Protein AF-A0A1Y1LMV9-F1 (afdb_monomer)

Solvent-accessible surface area (backbone atoms only — not comparable to full-atom values): 7060 Å² total; per-residue (Å²): 142,83,93,78,89,77,94,71,94,76,79,88,76,82,74,79,75,76,79,70,63,84,40,61,52,68,62,34,41,50,51,28,42,53,58,54,26,76,46,19,70,83,73,70,35,96,43,66,77,42,36,69,56,45,34,65,32,68,66,49,60,50,53,27,37,66,51,14,32,85,68,47,67,43,47,69,66,56,51,50,51,48,34,50,72,71,60,26,58,96,42,72,56,80,71,96,55,102,70,78,84,89,78,95,72,85,78,85,78,135

Organism: Photinus pyralis (NCBI:txid7054)

Structure (mmCIF, N/CA/C/O backbone):
data_AF-A0A1Y1LMV9-F1
#
_entry.id   AF-A0A1Y1LMV9-F1
#
loop_
_atom_site.group_PDB
_atom_site.id
_atom_site.type_symbol
_atom_site.label_atom_id
_atom_site.label_alt_id
_atom_site.label_comp_id
_atom_site.label_asym_id
_atom_site.label_entity_id
_atom_site.label_seq_id
_atom_site.pdbx_PDB_ins_code
_atom_site.Cartn_x
_atom_site.Cartn_y
_atom_site.Cartn_z
_atom_site.occupancy
_atom_site.B_iso_or_equiv
_atom_site.auth_seq_id
_atom_site.auth_comp_id
_atom_site.auth_asym_id
_atom_site.auth_atom_id
_atom_site.pdbx_PDB_model_num
ATOM 1 N N . MET A 1 1 ? 55.674 -28.213 2.157 1.00 49.62 1 MET A N 1
ATOM 2 C CA . MET A 1 1 ? 54.375 -28.774 2.588 1.00 49.62 1 MET A CA 1
ATOM 3 C C . MET A 1 1 ? 53.995 -28.143 3.919 1.00 49.62 1 MET A C 1
ATOM 5 O O . MET A 1 1 ? 54.512 -28.565 4.941 1.00 49.62 1 MET A O 1
ATOM 9 N N . GLY A 1 2 ? 53.166 -27.098 3.904 1.00 51.91 2 GLY A N 1
ATOM 10 C CA . GLY A 1 2 ? 52.679 -26.426 5.112 1.00 51.91 2 GLY A CA 1
ATOM 11 C C . GLY A 1 2 ? 51.206 -26.079 4.936 1.00 51.91 2 GLY A C 1
ATOM 12 O O . GLY A 1 2 ? 50.877 -25.181 4.170 1.00 51.91 2 GLY A O 1
ATOM 13 N N . ARG A 1 3 ? 50.325 -26.843 5.588 1.00 67.25 3 ARG A N 1
ATOM 14 C CA . ARG A 1 3 ? 48.901 -26.525 5.736 1.00 67.25 3 ARG A CA 1
ATOM 15 C C . ARG A 1 3 ? 48.748 -25.635 6.964 1.00 67.25 3 ARG A C 1
ATOM 17 O O . ARG A 1 3 ? 49.017 -26.093 8.067 1.00 67.25 3 ARG A O 1
ATOM 24 N N . LEU A 1 4 ? 48.272 -24.413 6.764 1.00 54.34 4 LEU A N 1
ATOM 25 C CA . LEU A 1 4 ? 47.713 -23.556 7.806 1.00 54.34 4 LEU A CA 1
ATOM 26 C C . LEU A 1 4 ? 46.559 -22.777 7.171 1.00 54.34 4 LEU A C 1
ATOM 28 O O . LEU A 1 4 ? 46.762 -21.781 6.485 1.00 54.34 4 LEU A O 1
ATOM 32 N N . LEU A 1 5 ? 45.350 -23.307 7.351 1.00 65.75 5 LEU A N 1
ATOM 33 C CA . LEU A 1 5 ? 44.104 -22.558 7.228 1.00 65.75 5 LEU A CA 1
ATOM 34 C C . LEU A 1 5 ? 43.919 -21.737 8.512 1.00 65.75 5 LEU A C 1
ATOM 36 O O . LEU A 1 5 ? 43.842 -22.332 9.587 1.00 65.75 5 LEU A O 1
ATOM 40 N N . PRO A 1 6 ? 43.759 -20.412 8.398 1.00 56.66 6 PRO A N 1
ATOM 41 C CA . PRO A 1 6 ? 42.873 -19.668 9.283 1.00 56.66 6 PRO A CA 1
ATOM 42 C C . PRO A 1 6 ? 41.834 -18.927 8.418 1.00 56.66 6 PRO A C 1
ATOM 44 O O . PRO A 1 6 ? 42.170 -18.102 7.575 1.00 56.66 6 PRO A O 1
ATOM 47 N N . LEU A 1 7 ? 40.559 -19.319 8.438 1.00 56.88 7 LEU A N 1
ATOM 48 C CA . LEU A 1 7 ? 39.575 -18.807 9.404 1.00 56.88 7 LEU A CA 1
ATOM 49 C C . LEU A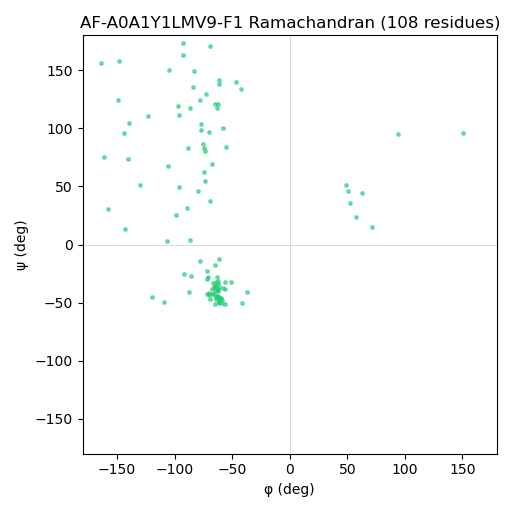 1 7 ? 39.561 -17.272 9.532 1.00 56.88 7 LEU A C 1
ATOM 51 O O . LEU A 1 7 ? 39.573 -16.743 10.634 1.00 56.88 7 LEU A O 1
ATOM 55 N N . PHE A 1 8 ? 39.459 -16.559 8.408 1.00 55.81 8 PHE A N 1
ATOM 56 C CA . PHE A 1 8 ? 38.943 -15.183 8.395 1.00 55.81 8 PHE A CA 1
ATOM 57 C C . PHE A 1 8 ? 37.860 -14.999 7.321 1.00 55.81 8 PHE A C 1
ATOM 59 O O . PHE A 1 8 ? 37.877 -14.067 6.524 1.00 55.81 8 PHE A O 1
ATOM 66 N N . LEU A 1 9 ? 36.866 -15.895 7.335 1.00 56.78 9 LEU A N 1
ATOM 67 C CA . LEU A 1 9 ? 35.498 -15.559 6.927 1.00 56.78 9 LEU A CA 1
ATOM 68 C C . LEU A 1 9 ? 34.890 -14.706 8.049 1.00 56.78 9 LEU A C 1
ATOM 70 O O . LEU A 1 9 ? 34.231 -15.233 8.940 1.00 56.78 9 LEU A O 1
ATOM 74 N N . GLY A 1 10 ? 35.206 -13.411 8.077 1.00 56.84 10 GLY A N 1
ATOM 75 C CA . GLY A 1 10 ? 34.943 -12.599 9.266 1.00 56.84 10 GLY A CA 1
ATOM 76 C C . GLY A 1 10 ? 34.834 -11.098 9.046 1.00 56.84 10 GLY A C 1
ATOM 77 O O . GLY A 1 10 ? 35.167 -10.355 9.956 1.00 56.84 10 GLY A O 1
ATOM 78 N N . VAL A 1 11 ? 34.373 -10.642 7.878 1.00 56.78 11 VAL A N 1
ATOM 79 C CA . VAL A 1 11 ? 33.822 -9.283 7.712 1.00 56.78 11 VAL A CA 1
ATOM 80 C C . VAL A 1 11 ? 32.614 -9.367 6.775 1.00 56.78 11 VAL A C 1
ATOM 82 O O . VAL A 1 11 ? 32.664 -8.987 5.613 1.00 56.78 11 VAL A O 1
ATOM 85 N N . PHE A 1 12 ? 31.507 -9.897 7.294 1.00 54.47 12 PHE A N 1
ATOM 86 C CA . PHE A 1 12 ? 30.162 -9.603 6.784 1.00 54.47 12 PHE A CA 1
ATOM 87 C C . PHE A 1 12 ? 29.546 -8.489 7.647 1.00 54.47 12 PHE A C 1
ATOM 89 O O . PHE A 1 12 ? 28.435 -8.601 8.157 1.00 54.47 12 PHE A O 1
ATOM 96 N N . SER A 1 13 ? 30.292 -7.400 7.855 1.00 50.94 13 SER A N 1
ATOM 97 C CA . SER A 1 13 ? 29.790 -6.229 8.577 1.00 50.94 13 SER A CA 1
ATOM 98 C C . SER A 1 13 ? 29.104 -5.270 7.605 1.00 50.94 13 SER A C 1
ATOM 100 O O . SER A 1 13 ? 29.693 -4.319 7.104 1.00 50.94 13 SER A O 1
ATOM 102 N N . THR A 1 14 ? 27.839 -5.588 7.326 1.00 57.03 14 THR A N 1
ATOM 103 C CA . THR A 1 14 ? 26.711 -4.641 7.410 1.00 57.03 14 THR A CA 1
ATOM 104 C C . THR A 1 14 ? 26.839 -3.285 6.700 1.00 57.03 14 THR A C 1
ATOM 106 O O . THR A 1 14 ? 26.420 -2.266 7.242 1.00 57.03 14 THR A O 1
ATOM 109 N N . LEU A 1 15 ? 27.297 -3.267 5.447 1.00 51.53 15 LEU A N 1
ATOM 110 C CA . LEU A 1 15 ? 26.819 -2.281 4.470 1.00 51.53 15 LEU A CA 1
ATOM 111 C C . LEU A 1 15 ? 25.882 -2.970 3.469 1.00 51.53 15 LEU A C 1
ATOM 113 O O . LEU A 1 15 ? 26.165 -3.061 2.282 1.00 51.53 15 LEU A O 1
ATOM 117 N N . HIS A 1 16 ? 24.710 -3.404 3.938 1.00 46.84 16 HIS A N 1
ATOM 118 C CA . HIS A 1 16 ? 23.541 -3.541 3.058 1.00 46.84 16 HIS A CA 1
ATOM 119 C C . HIS A 1 16 ? 22.890 -2.164 2.855 1.00 46.84 16 HIS A C 1
ATOM 121 O O . HIS A 1 16 ? 21.680 -2.000 2.980 1.00 46.84 16 HIS A O 1
ATOM 127 N N . ILE A 1 17 ? 23.707 -1.146 2.574 1.00 53.53 17 ILE A N 1
ATOM 128 C CA . ILE A 1 17 ? 23.205 0.139 2.109 1.00 53.53 17 ILE A CA 1
ATOM 129 C C . ILE A 1 17 ? 22.860 -0.072 0.637 1.00 53.53 17 ILE A C 1
ATOM 131 O O . ILE A 1 17 ? 23.729 -0.067 -0.227 1.00 53.53 17 ILE A O 1
ATOM 135 N N . LEU A 1 18 ? 21.569 -0.301 0.395 1.00 49.16 18 LEU A N 1
ATOM 136 C CA . LEU A 1 18 ? 20.916 -0.161 -0.906 1.00 49.16 18 LEU A CA 1
ATOM 137 C C . LEU A 1 18 ? 21.447 -1.104 -1.994 1.00 49.16 18 LEU A C 1
ATOM 139 O O . LEU A 1 18 ? 21.593 -0.731 -3.153 1.00 49.16 18 LEU A O 1
ATOM 143 N N . GLY A 1 19 ? 21.640 -2.373 -1.641 1.00 45.66 19 GLY A N 1
ATOM 144 C CA . GLY A 1 19 ? 21.606 -3.460 -2.616 1.00 45.66 19 GLY A CA 1
ATOM 145 C C . GLY A 1 19 ? 20.170 -3.745 -3.055 1.00 45.66 19 GLY A C 1
ATOM 146 O O . GLY A 1 19 ? 19.708 -4.874 -2.919 1.00 45.66 19 GLY A O 1
ATOM 147 N N . VAL A 1 20 ? 19.441 -2.736 -3.543 1.00 52.56 20 VAL A N 1
ATOM 148 C CA . VAL A 1 20 ? 18.238 -2.984 -4.337 1.00 52.56 20 VAL A CA 1
ATOM 149 C C . VAL A 1 20 ? 18.753 -3.442 -5.692 1.00 52.56 20 VAL A C 1
ATOM 151 O O . VAL A 1 20 ? 18.914 -2.669 -6.632 1.00 52.56 20 VAL A O 1
ATOM 154 N N . SER A 1 21 ? 19.077 -4.739 -5.771 1.00 45.84 21 SER A N 1
ATOM 155 C CA . SER A 1 21 ? 18.982 -5.464 -7.034 1.00 45.84 21 SER A CA 1
ATOM 156 C C . SER A 1 21 ? 17.673 -5.024 -7.670 1.00 45.84 21 SER A C 1
ATOM 158 O O . SER A 1 21 ? 16.696 -4.887 -6.945 1.00 45.84 21 SER A O 1
ATOM 160 N N . ALA A 1 22 ? 17.662 -4.699 -8.959 1.00 47.00 22 ALA A N 1
ATOM 161 C CA . ALA A 1 22 ? 16.472 -4.247 -9.669 1.00 47.00 22 ALA A CA 1
ATOM 162 C C . ALA A 1 22 ? 15.348 -5.288 -9.513 1.00 47.00 22 ALA A C 1
ATOM 164 O O . ALA A 1 22 ? 15.195 -6.196 -10.329 1.00 47.00 22 ALA A O 1
ATOM 165 N N . GLN A 1 23 ? 14.614 -5.214 -8.404 1.00 50.75 23 GLN A N 1
ATOM 166 C CA . GLN A 1 23 ? 13.575 -6.163 -8.084 1.00 50.75 23 GLN A CA 1
ATOM 167 C C . GLN A 1 23 ? 12.464 -5.802 -9.056 1.00 50.75 23 GLN A C 1
ATOM 169 O O . GLN A 1 23 ? 12.087 -4.631 -9.166 1.00 50.75 23 GLN A O 1
ATOM 174 N N . THR A 1 24 ? 11.945 -6.794 -9.776 1.00 58.09 24 THR A N 1
ATOM 175 C CA . THR A 1 24 ? 10.715 -6.605 -10.554 1.00 58.09 24 THR A CA 1
ATOM 176 C C . THR A 1 24 ? 9.693 -5.908 -9.651 1.00 58.09 24 THR A C 1
ATOM 178 O O . THR A 1 24 ? 9.631 -6.219 -8.458 1.00 58.09 24 THR A O 1
ATOM 181 N N . ALA A 1 25 ? 8.932 -4.951 -10.196 1.00 62.12 25 ALA A N 1
ATOM 182 C CA . ALA A 1 25 ? 8.029 -4.071 -9.447 1.00 62.12 25 ALA A CA 1
ATOM 183 C C . ALA A 1 25 ? 7.288 -4.725 -8.249 1.00 62.12 25 ALA A C 1
ATOM 185 O O . ALA A 1 25 ? 7.255 -4.095 -7.193 1.00 62.12 25 ALA A O 1
ATOM 186 N N . PRO A 1 26 ? 6.779 -5.977 -8.321 1.00 67.12 26 PRO A N 1
ATOM 187 C CA . PRO A 1 26 ? 6.125 -6.638 -7.190 1.00 67.12 26 PRO A CA 1
ATOM 188 C C . PRO A 1 26 ? 7.020 -6.812 -5.952 1.00 67.12 26 PRO A C 1
ATOM 190 O O . PRO A 1 26 ? 6.605 -6.478 -4.848 1.00 67.12 26 PRO A O 1
ATOM 193 N N . ALA A 1 27 ? 8.262 -7.274 -6.119 1.00 78.56 27 ALA A N 1
ATOM 194 C CA . ALA A 1 27 ? 9.169 -7.565 -5.001 1.00 78.56 27 ALA A CA 1
ATOM 195 C C . ALA A 1 27 ? 9.689 -6.285 -4.315 1.00 78.56 27 ALA A C 1
ATOM 197 O O . ALA A 1 27 ? 9.956 -6.250 -3.112 1.00 78.56 27 ALA A O 1
ATOM 198 N N . CYS A 1 28 ? 9.798 -5.199 -5.080 1.00 83.81 28 CYS A N 1
ATOM 199 C CA . CYS A 1 28 ? 10.117 -3.876 -4.554 1.00 83.81 28 CYS A CA 1
ATOM 200 C C . CYS A 1 28 ? 8.959 -3.301 -3.723 1.00 83.81 28 CYS A C 1
ATOM 202 O O . CYS A 1 28 ? 9.174 -2.841 -2.600 1.00 83.81 28 CYS A O 1
ATOM 204 N N . VAL A 1 29 ? 7.726 -3.374 -4.240 1.00 84.31 29 VAL A N 1
ATOM 205 C CA . VAL A 1 29 ? 6.528 -2.927 -3.513 1.00 84.31 29 VAL A CA 1
ATOM 206 C C . VAL A 1 29 ? 6.335 -3.749 -2.234 1.00 84.31 29 VAL A C 1
ATOM 208 O O . VAL A 1 29 ? 6.026 -3.174 -1.191 1.00 84.31 29 VAL A O 1
ATOM 211 N N . GLU A 1 30 ? 6.593 -5.057 -2.269 1.00 86.25 30 GLU A N 1
ATOM 212 C CA . GLU A 1 30 ? 6.579 -5.925 -1.086 1.00 86.25 30 GLU A CA 1
ATOM 213 C C . GLU A 1 30 ? 7.574 -5.467 -0.014 1.00 86.25 30 GLU A C 1
ATOM 215 O O . GLU A 1 30 ? 7.197 -5.275 1.144 1.00 86.25 30 GLU A O 1
ATOM 220 N N . THR A 1 31 ? 8.828 -5.231 -0.407 1.00 87.62 31 THR A N 1
ATOM 221 C CA . THR A 1 31 ? 9.878 -4.764 0.510 1.00 87.62 31 THR A CA 1
ATOM 222 C C . THR A 1 31 ? 9.479 -3.437 1.156 1.00 87.62 31 THR A C 1
ATOM 224 O O . THR A 1 31 ? 9.491 -3.312 2.379 1.00 87.62 31 THR A O 1
ATOM 227 N N . CYS A 1 32 ? 9.021 -2.474 0.352 1.00 88.19 32 CYS A N 1
ATOM 228 C CA . CYS A 1 32 ? 8.531 -1.189 0.848 1.00 88.19 32 CYS A CA 1
ATOM 229 C C . CYS A 1 32 ? 7.313 -1.325 1.767 1.00 88.19 32 CYS A C 1
ATOM 231 O O . CYS A 1 32 ? 7.201 -0.610 2.760 1.00 88.19 32 CYS A O 1
ATOM 233 N N . THR A 1 33 ? 6.415 -2.267 1.480 1.00 87.75 33 THR A N 1
ATOM 234 C CA . THR A 1 33 ? 5.270 -2.559 2.349 1.00 87.75 33 THR A CA 1
ATOM 235 C C . THR A 1 33 ? 5.743 -3.047 3.716 1.00 87.75 33 THR A C 1
ATOM 237 O O . THR A 1 33 ? 5.255 -2.562 4.733 1.00 87.75 33 THR A O 1
ATOM 240 N N . ASN A 1 34 ? 6.725 -3.950 3.772 1.00 88.62 34 ASN A N 1
ATOM 241 C CA . ASN A 1 34 ? 7.282 -4.430 5.039 1.00 88.62 34 ASN A CA 1
ATOM 242 C C . ASN A 1 34 ? 7.991 -3.320 5.833 1.00 88.62 34 ASN A C 1
ATOM 244 O O . ASN A 1 34 ? 7.789 -3.217 7.042 1.00 88.62 34 ASN A O 1
ATOM 248 N N . GLU A 1 35 ? 8.734 -2.435 5.166 1.00 88.00 35 GLU A N 1
ATOM 249 C CA . GLU A 1 35 ? 9.371 -1.272 5.801 1.00 88.00 35 GLU A CA 1
ATOM 250 C C . GLU A 1 35 ? 8.348 -0.311 6.428 1.00 88.00 35 GLU A C 1
ATOM 252 O O . GLU A 1 35 ? 8.486 0.094 7.584 1.00 88.00 35 GLU A O 1
ATOM 257 N N . VAL A 1 36 ? 7.280 0.029 5.697 1.00 86.81 36 VAL A N 1
ATOM 258 C CA . VAL A 1 36 ? 6.218 0.912 6.208 1.00 86.81 36 VAL A CA 1
ATOM 259 C C . VAL A 1 36 ? 5.443 0.234 7.339 1.00 86.81 36 VAL A C 1
ATOM 261 O O . VAL A 1 36 ? 5.125 0.873 8.340 1.00 86.81 36 VAL A O 1
ATOM 264 N N . ARG A 1 37 ? 5.188 -1.075 7.233 1.00 85.56 37 ARG A N 1
ATOM 265 C CA . ARG A 1 37 ? 4.545 -1.861 8.296 1.00 85.56 37 ARG A CA 1
ATOM 266 C C . ARG A 1 37 ? 5.372 -1.898 9.571 1.00 85.56 37 ARG A C 1
ATOM 268 O O . ARG A 1 37 ? 4.790 -1.851 10.645 1.00 85.56 37 ARG A O 1
ATOM 275 N N . ASN A 1 38 ? 6.699 -1.908 9.488 1.00 86.62 38 ASN A N 1
ATOM 276 C CA . ASN A 1 38 ? 7.557 -1.807 10.672 1.00 86.62 38 ASN A CA 1
ATOM 277 C C . ASN A 1 38 ? 7.424 -0.451 11.391 1.00 86.62 38 ASN A C 1
ATOM 279 O O . ASN A 1 38 ? 7.755 -0.347 12.569 1.00 86.62 38 ASN A O 1
ATOM 283 N N . LYS A 1 39 ? 6.871 0.567 10.720 1.00 84.19 39 LYS A N 1
ATOM 284 C CA . LYS A 1 39 ? 6.551 1.891 11.275 1.00 84.19 39 LYS A CA 1
ATOM 285 C C . LYS A 1 39 ? 5.071 2.031 11.658 1.00 84.19 39 LYS A C 1
ATOM 287 O O . LYS A 1 39 ? 4.533 3.133 11.701 1.00 84.19 39 LYS A O 1
ATOM 292 N N . PHE A 1 40 ? 4.392 0.921 11.959 1.00 80.44 40 PHE A N 1
ATOM 293 C CA . PHE A 1 40 ? 2.971 0.888 12.337 1.00 80.44 40 PHE A CA 1
ATOM 294 C C . PHE A 1 40 ? 2.588 1.856 13.467 1.00 80.44 40 PHE A C 1
ATOM 296 O O . PHE A 1 40 ? 1.485 2.404 13.464 1.00 80.44 40 PHE A O 1
ATOM 303 N N . ALA A 1 41 ? 3.510 2.102 14.400 1.00 81.31 41 ALA A N 1
ATOM 304 C CA . ALA A 1 41 ? 3.310 3.014 15.519 1.00 81.31 41 ALA A CA 1
ATOM 305 C C . ALA A 1 41 ? 3.120 4.481 15.079 1.00 81.31 41 ALA A C 1
ATOM 307 O O . ALA A 1 41 ? 2.308 5.191 15.678 1.00 81.31 41 ALA A O 1
ATOM 308 N N . ASP A 1 42 ? 3.802 4.926 14.015 1.00 81.25 42 ASP A N 1
ATOM 309 C CA . ASP A 1 42 ? 3.624 6.267 13.434 1.00 81.25 42 ASP A CA 1
ATOM 310 C C . ASP A 1 42 ? 2.229 6.431 12.818 1.00 81.25 42 ASP A C 1
ATOM 312 O O . ASP A 1 42 ? 1.625 7.500 12.884 1.00 81.25 42 ASP A O 1
ATOM 316 N N . LEU A 1 43 ? 1.682 5.339 12.281 1.00 76.44 43 LEU A N 1
ATOM 317 C CA . LEU A 1 43 ? 0.354 5.277 11.666 1.00 76.44 43 LEU A CA 1
ATOM 318 C C . LEU A 1 43 ? -0.766 5.006 12.684 1.00 76.44 43 LEU A C 1
ATOM 320 O O . LEU A 1 43 ? -1.926 4.884 12.294 1.00 76.44 43 LEU A O 1
ATOM 324 N N . LYS A 1 44 ? -0.432 4.935 13.984 1.00 81.31 44 LYS A N 1
ATOM 325 C CA . LYS A 1 44 ? -1.363 4.663 15.097 1.00 81.31 44 LYS A CA 1
ATOM 326 C C . LYS A 1 44 ? -2.126 3.340 14.960 1.00 81.31 44 LYS A C 1
ATOM 328 O O . LYS A 1 44 ? -3.186 3.176 15.560 1.00 81.31 44 LYS A O 1
ATOM 333 N N . CYS A 1 45 ? -1.577 2.387 14.212 1.00 83.81 45 CYS A N 1
ATOM 334 C CA . CYS A 1 45 ? -2.114 1.035 14.144 1.00 83.81 45 CYS A CA 1
ATOM 335 C C . CYS A 1 45 ? -1.607 0.201 15.324 1.00 83.81 45 CYS A C 1
ATOM 337 O O . CYS A 1 45 ? -0.503 0.427 15.814 1.00 83.81 45 CYS A O 1
ATOM 339 N N . SER A 1 46 ? -2.408 -0.765 15.783 1.00 83.00 46 SER A N 1
ATOM 340 C CA . SER A 1 46 ? -2.034 -1.632 16.911 1.00 83.00 46 SER A CA 1
ATOM 341 C C . SER A 1 46 ? -0.827 -2.515 16.599 1.00 83.00 46 SER A C 1
ATOM 343 O O . SER A 1 46 ? 0.015 -2.707 17.467 1.00 83.00 46 SER A O 1
ATOM 345 N N . ASP A 1 47 ? -0.718 -2.995 15.356 1.00 81.88 47 ASP A N 1
ATOM 346 C CA . ASP A 1 47 ? 0.298 -3.964 14.946 1.00 81.88 47 ASP A CA 1
ATOM 347 C C . ASP A 1 47 ? 0.712 -3.775 13.484 1.00 81.88 47 ASP A C 1
ATOM 349 O O . ASP A 1 47 ? -0.080 -3.333 12.650 1.00 81.88 47 ASP A O 1
ATOM 353 N N . ALA A 1 48 ? 1.909 -4.255 13.136 1.00 79.31 48 ALA A N 1
ATOM 354 C CA . ALA A 1 48 ? 2.413 -4.335 11.759 1.00 79.31 48 ALA A CA 1
ATOM 355 C C . ALA A 1 48 ? 1.573 -5.242 10.831 1.00 79.31 48 ALA A C 1
ATOM 357 O O . ALA A 1 48 ? 1.730 -5.213 9.609 1.00 79.31 48 ALA A O 1
ATOM 358 N N . ASN A 1 49 ? 0.669 -6.047 11.393 1.00 78.56 49 ASN A N 1
ATOM 359 C CA . ASN A 1 49 ? -0.232 -6.947 10.665 1.00 78.56 49 ASN A CA 1
ATOM 360 C C . ASN A 1 49 ? -1.682 -6.454 10.635 1.00 78.56 49 ASN A C 1
ATOM 362 O O . ASN A 1 49 ? -2.543 -7.152 10.103 1.00 78.56 49 ASN A O 1
ATOM 366 N N . ALA A 1 50 ? -1.968 -5.274 11.189 1.00 82.75 50 ALA A N 1
ATOM 367 C CA . ALA A 1 50 ? -3.307 -4.701 11.225 1.00 82.75 50 ALA A CA 1
ATOM 368 C C . ALA A 1 50 ? -3.724 -4.164 9.842 1.00 82.75 50 ALA A C 1
ATOM 370 O O . ALA A 1 50 ? -3.964 -2.970 9.679 1.00 82.75 50 ALA A O 1
ATOM 371 N N . ALA A 1 51 ? -3.811 -5.049 8.841 1.00 80.44 51 ALA A N 1
ATOM 372 C CA . ALA A 1 51 ? -4.258 -4.753 7.483 1.00 80.44 51 ALA A CA 1
ATOM 373 C C . ALA A 1 51 ? -5.478 -3.812 7.434 1.00 80.44 51 ALA A C 1
ATOM 375 O O . ALA A 1 51 ? -5.364 -2.779 6.783 1.00 80.44 51 ALA A O 1
ATOM 376 N N . PRO A 1 52 ? -6.588 -4.036 8.170 1.00 81.81 52 PRO A N 1
ATOM 377 C CA . PRO A 1 52 ? -7.718 -3.098 8.171 1.00 81.81 52 PRO A CA 1
ATOM 378 C C . PRO A 1 52 ? -7.334 -1.660 8.560 1.00 81.81 52 PRO A C 1
ATOM 380 O O . PRO A 1 52 ? -7.823 -0.712 7.951 1.00 81.81 52 PRO A O 1
ATOM 383 N N . CYS A 1 53 ? -6.427 -1.477 9.525 1.00 85.12 53 CYS A N 1
ATOM 384 C CA . CYS A 1 53 ? -5.978 -0.150 9.955 1.00 85.12 53 CYS A CA 1
ATOM 385 C C . CYS A 1 53 ? -5.113 0.528 8.889 1.00 85.12 53 CYS A C 1
ATOM 387 O O . CYS A 1 53 ? -5.281 1.706 8.602 1.00 85.12 53 CYS A O 1
ATOM 389 N N . PHE A 1 54 ? -4.214 -0.223 8.259 1.00 84.62 54 PHE A N 1
ATOM 390 C CA . PHE A 1 54 ? -3.356 0.307 7.204 1.00 84.62 54 PHE A CA 1
ATOM 391 C C . PHE A 1 54 ? -4.112 0.616 5.915 1.00 84.62 54 PHE A C 1
ATOM 393 O O . PHE A 1 54 ? -3.892 1.659 5.313 1.00 84.62 54 PHE A O 1
ATOM 400 N N . CYS A 1 55 ? -5.006 -0.275 5.487 1.00 85.19 55 CYS A N 1
ATOM 401 C CA . CYS A 1 55 ? -5.725 -0.144 4.221 1.00 85.19 55 CYS A CA 1
ATOM 402 C C . CYS A 1 55 ? -6.758 0.988 4.254 1.00 85.19 55 CYS A C 1
ATOM 404 O O . CYS A 1 55 ? -7.011 1.614 3.232 1.00 85.19 55 CYS A O 1
ATOM 406 N N . THR A 1 56 ? -7.295 1.305 5.435 1.00 83.50 56 THR A N 1
ATOM 407 C CA . THR A 1 56 ? -8.145 2.488 5.642 1.00 83.50 56 THR A CA 1
ATOM 408 C C . THR A 1 56 ? -7.344 3.789 5.747 1.00 83.50 56 THR A C 1
ATOM 410 O O . THR A 1 56 ? -7.921 4.870 5.633 1.00 83.50 56 THR A O 1
ATOM 413 N N . ASN A 1 57 ? -6.021 3.714 5.932 1.00 82.44 57 ASN A N 1
ATOM 414 C CA . ASN A 1 57 ? -5.159 4.878 6.090 1.00 82.44 57 ASN A CA 1
ATOM 415 C C . ASN A 1 57 ? -4.508 5.263 4.747 1.00 82.44 57 ASN A C 1
ATOM 417 O O . ASN A 1 57 ? -3.621 4.553 4.263 1.00 82.44 57 ASN A O 1
ATOM 421 N N . PRO A 1 58 ? -4.865 6.407 4.135 1.00 79.25 58 PRO A N 1
ATOM 422 C CA . PRO A 1 58 ? -4.328 6.789 2.826 1.00 79.25 58 PRO A CA 1
ATOM 423 C C . PRO A 1 58 ? -2.803 6.975 2.857 1.00 79.25 58 PRO A C 1
ATOM 425 O O . PRO A 1 58 ? -2.115 6.642 1.890 1.00 79.25 58 PRO A O 1
ATOM 428 N N . THR A 1 59 ? -2.261 7.408 4.001 1.00 84.31 59 THR A N 1
ATOM 429 C CA . THR A 1 59 ? -0.822 7.584 4.246 1.00 84.31 59 THR A CA 1
ATOM 430 C C . THR A 1 59 ? -0.025 6.305 4.005 1.00 84.31 59 THR A C 1
ATOM 432 O O . THR A 1 59 ? 1.112 6.375 3.547 1.00 84.31 59 THR A O 1
ATOM 435 N N . PHE A 1 60 ? -0.612 5.134 4.267 1.00 85.06 60 PHE A N 1
ATOM 436 C CA . PHE A 1 60 ? 0.059 3.852 4.075 1.00 85.06 60 PHE A CA 1
ATOM 437 C C . PHE A 1 60 ? 0.382 3.596 2.599 1.00 85.06 60 PHE A C 1
ATOM 439 O O . PHE A 1 60 ? 1.533 3.337 2.247 1.00 85.06 60 PHE A O 1
ATOM 446 N N . SER A 1 61 ? -0.617 3.737 1.723 1.00 83.81 61 SER A N 1
ATOM 447 C CA . SER A 1 61 ? -0.443 3.554 0.277 1.00 83.81 61 SER A CA 1
ATOM 448 C C . SER A 1 61 ? 0.541 4.568 -0.322 1.00 83.81 61 SER A C 1
ATOM 450 O O . SER A 1 61 ? 1.409 4.197 -1.114 1.00 83.81 61 SER A O 1
ATOM 452 N N . THR A 1 62 ? 0.481 5.824 0.134 1.00 86.25 62 THR A N 1
ATOM 453 C CA . THR A 1 62 ? 1.402 6.889 -0.277 1.00 86.25 62 THR A CA 1
ATOM 454 C C . THR A 1 62 ? 2.829 6.615 0.185 1.00 86.25 62 THR A C 1
ATOM 456 O O . THR A 1 62 ? 3.758 6.768 -0.599 1.00 86.25 62 THR A O 1
ATOM 459 N N . ALA A 1 63 ? 3.028 6.155 1.423 1.00 87.25 63 ALA A N 1
ATOM 460 C CA . ALA A 1 63 ? 4.355 5.828 1.941 1.00 87.25 63 ALA A CA 1
ATOM 461 C C . ALA A 1 63 ? 5.010 4.673 1.164 1.00 87.25 63 ALA A C 1
ATOM 463 O O . ALA A 1 63 ? 6.208 4.714 0.881 1.00 87.25 63 ALA A O 1
ATOM 464 N N . ILE A 1 64 ? 4.227 3.665 0.763 1.00 87.88 64 ILE A N 1
ATOM 465 C CA . ILE A 1 64 ? 4.719 2.565 -0.078 1.00 87.88 64 ILE A CA 1
ATOM 466 C C . ILE A 1 64 ? 5.079 3.075 -1.472 1.00 87.88 64 ILE A C 1
ATOM 468 O O . ILE A 1 64 ? 6.126 2.701 -2.004 1.00 87.88 64 ILE A O 1
ATOM 472 N N . LEU A 1 65 ? 4.251 3.941 -2.061 1.00 87.31 65 LEU A N 1
ATOM 473 C CA . LEU A 1 65 ? 4.536 4.555 -3.356 1.00 87.31 65 LEU A CA 1
ATOM 474 C C . LEU A 1 65 ? 5.819 5.391 -3.310 1.00 87.31 65 LEU A C 1
ATOM 476 O O . LEU A 1 65 ? 6.687 5.206 -4.154 1.00 87.31 65 LEU A O 1
ATOM 480 N N . GLU A 1 66 ? 5.987 6.245 -2.304 1.00 87.56 66 GLU A N 1
ATOM 481 C CA . GLU A 1 66 ? 7.185 7.078 -2.139 1.00 87.56 66 GLU A CA 1
ATOM 482 C C . GLU A 1 66 ? 8.451 6.244 -1.895 1.00 87.56 66 GLU A C 1
ATOM 484 O O . GLU A 1 66 ? 9.527 6.609 -2.362 1.00 87.56 66 GLU A O 1
ATOM 489 N N . CYS A 1 67 ? 8.332 5.089 -1.235 1.00 87.75 67 CYS A N 1
ATOM 490 C CA . CYS A 1 67 ? 9.439 4.144 -1.089 1.00 87.75 67 CYS A CA 1
ATOM 491 C C . CYS A 1 67 ? 9.770 3.418 -2.405 1.00 87.75 67 CYS A C 1
ATOM 493 O O . CYS A 1 67 ? 10.937 3.261 -2.762 1.00 87.75 67 CYS A O 1
ATOM 495 N N . SER A 1 68 ? 8.752 2.977 -3.147 1.00 87.38 68 SER A N 1
ATOM 496 C CA . SER A 1 68 ? 8.920 2.113 -4.325 1.00 87.38 68 SER A CA 1
ATOM 497 C C . SER A 1 68 ? 9.203 2.890 -5.616 1.00 87.38 68 SER A C 1
ATOM 499 O O . SER A 1 68 ? 9.898 2.400 -6.505 1.00 87.38 68 SER A O 1
ATOM 501 N N . LYS A 1 69 ? 8.748 4.138 -5.721 1.00 85.50 69 LYS A N 1
ATOM 502 C CA . LYS A 1 69 ? 8.982 5.025 -6.866 1.00 85.50 69 LYS A CA 1
ATOM 503 C C . LYS A 1 69 ? 10.474 5.240 -7.188 1.00 85.50 69 LYS A C 1
ATOM 505 O O . LYS A 1 69 ? 10.836 5.009 -8.342 1.00 85.50 69 LYS A O 1
ATOM 510 N N . PRO A 1 70 ? 11.364 5.615 -6.244 1.00 83.12 70 PRO A N 1
ATOM 511 C CA . PRO A 1 70 ? 12.794 5.759 -6.534 1.00 83.12 70 PRO A CA 1
ATOM 512 C C . PRO A 1 70 ? 13.517 4.418 -6.737 1.00 83.12 70 PRO A C 1
ATOM 514 O O . PRO A 1 70 ? 14.558 4.392 -7.382 1.00 83.12 70 PRO A O 1
ATOM 517 N N . GLN A 1 71 ? 12.982 3.317 -6.200 1.00 80.94 71 GLN A N 1
ATOM 518 C CA . GLN A 1 71 ? 13.636 2.003 -6.212 1.00 80.94 71 GLN A CA 1
ATOM 519 C C . GLN A 1 71 ? 13.326 1.188 -7.475 1.00 80.94 71 GLN A C 1
ATOM 521 O O . GLN A 1 71 ? 14.201 0.527 -8.026 1.00 80.94 71 GLN A O 1
ATOM 526 N N . CYS A 1 72 ? 12.078 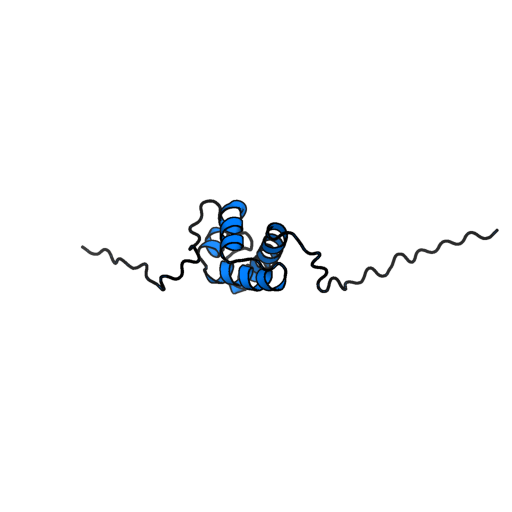1.221 -7.942 1.00 83.94 72 CYS A N 1
ATOM 527 C CA . CYS A 1 72 ? 11.593 0.356 -9.020 1.00 83.94 72 CYS A CA 1
ATOM 528 C C . CYS A 1 72 ? 10.593 1.038 -9.962 1.00 83.94 72 CYS A C 1
ATOM 530 O O . CYS A 1 72 ? 9.923 0.353 -10.734 1.00 83.94 72 CYS A O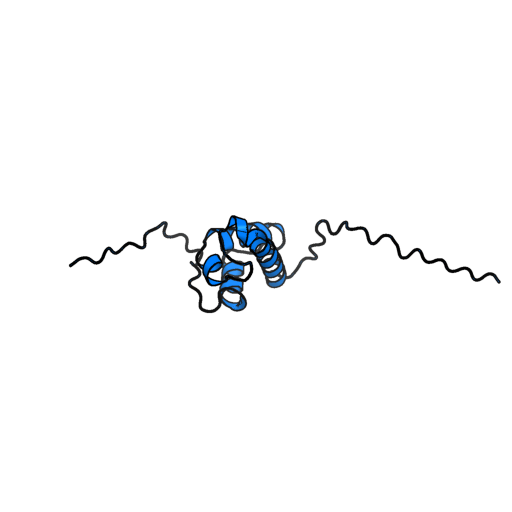 1
ATOM 532 N N . GLN A 1 73 ? 10.467 2.370 -9.898 1.00 83.06 73 GLN A N 1
ATOM 533 C CA . GLN A 1 73 ? 9.507 3.142 -10.697 1.00 83.06 73 GLN A CA 1
ATOM 534 C C . GLN A 1 73 ? 8.066 2.622 -10.573 1.00 83.06 73 GLN A C 1
ATOM 536 O O . GLN A 1 73 ? 7.297 2.630 -11.534 1.00 83.06 73 GLN A O 1
ATOM 541 N N . ALA A 1 74 ? 7.693 2.152 -9.379 1.00 84.94 74 ALA A N 1
ATOM 542 C CA . ALA A 1 74 ? 6.332 1.708 -9.130 1.00 84.94 74 ALA A CA 1
ATOM 543 C C . ALA A 1 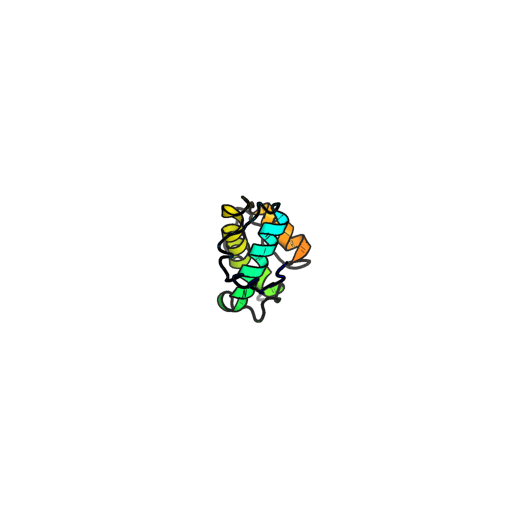74 ? 5.337 2.862 -9.323 1.00 84.94 74 ALA A C 1
ATOM 545 O O . ALA A 1 74 ? 5.572 3.997 -8.902 1.00 84.94 74 ALA A O 1
ATOM 546 N N . THR A 1 75 ? 4.209 2.552 -9.956 1.00 85.81 75 THR A N 1
ATOM 547 C CA . THR A 1 75 ? 3.070 3.459 -10.095 1.00 85.81 75 THR A CA 1
ATOM 548 C C . THR A 1 75 ? 2.069 3.236 -8.965 1.00 85.81 75 THR A C 1
ATOM 550 O O . THR A 1 75 ? 2.065 2.192 -8.307 1.00 85.81 75 THR A O 1
ATOM 553 N N . ALA A 1 76 ? 1.176 4.205 -8.760 1.00 83.88 76 ALA A N 1
ATOM 554 C CA . ALA A 1 76 ? 0.102 4.081 -7.779 1.00 83.88 76 ALA A CA 1
ATOM 555 C C . ALA A 1 76 ? -0.793 2.855 -8.056 1.00 83.88 76 ALA A C 1
ATOM 557 O O . ALA A 1 76 ? -1.164 2.157 -7.116 1.00 83.88 76 ALA A O 1
ATOM 558 N N . ASP A 1 77 ? -1.064 2.527 -9.327 1.00 84.50 77 ASP A N 1
ATOM 559 C CA . ASP A 1 77 ? -1.793 1.305 -9.698 1.00 84.50 77 ASP A CA 1
ATOM 560 C C . ASP A 1 77 ? -1.028 0.021 -9.354 1.00 84.50 77 ASP A C 1
ATOM 562 O O . ASP A 1 77 ? -1.656 -0.940 -8.911 1.00 84.50 77 ASP A O 1
ATOM 566 N N . ASN A 1 78 ? 0.305 -0.014 -9.485 1.00 84.25 78 ASN A N 1
ATOM 567 C CA . ASN A 1 78 ? 1.098 -1.182 -9.080 1.00 84.25 78 ASN A CA 1
ATOM 568 C C . ASN A 1 78 ? 0.997 -1.416 -7.568 1.00 84.25 78 ASN A C 1
ATOM 570 O O . ASN A 1 78 ? 0.778 -2.545 -7.129 1.00 84.25 78 ASN A O 1
ATOM 574 N N . VAL A 1 79 ? 1.113 -0.344 -6.777 1.00 85.81 79 VAL A N 1
ATOM 575 C CA . VAL A 1 79 ? 0.970 -0.400 -5.315 1.00 85.81 79 VAL A CA 1
ATOM 576 C C . VAL A 1 79 ? -0.448 -0.810 -4.931 1.00 85.81 79 VAL A C 1
ATOM 578 O O . VAL A 1 79 ? -0.627 -1.718 -4.125 1.00 85.81 79 VAL A O 1
ATOM 581 N N . PHE 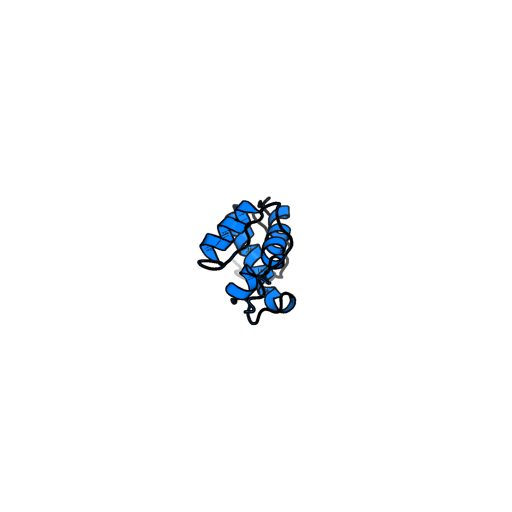A 1 80 ? -1.462 -0.201 -5.545 1.00 85.69 80 PHE A N 1
ATOM 582 C CA . PHE A 1 80 ? -2.863 -0.525 -5.295 1.00 85.69 80 PHE A CA 1
ATOM 583 C C . PHE A 1 80 ? -3.190 -1.985 -5.642 1.00 85.69 80 PHE A C 1
ATOM 585 O O . PHE A 1 80 ? -3.806 -2.690 -4.844 1.00 85.69 80 PHE A O 1
ATOM 592 N N . THR A 1 81 ? -2.738 -2.466 -6.801 1.00 86.50 81 THR A N 1
ATOM 593 C CA . THR A 1 81 ? -2.938 -3.854 -7.248 1.00 86.50 81 THR A CA 1
ATOM 594 C C . THR A 1 81 ? -2.253 -4.839 -6.306 1.00 86.50 81 THR A C 1
ATOM 596 O O . THR A 1 81 ? -2.856 -5.834 -5.904 1.00 86.50 81 THR A O 1
ATOM 599 N N . TYR A 1 82 ? -1.015 -4.546 -5.900 1.00 86.75 82 TYR A N 1
ATOM 600 C CA . TYR A 1 82 ? -0.289 -5.361 -4.931 1.00 86.75 82 TYR A CA 1
ATOM 601 C C . TYR A 1 82 ? -1.017 -5.409 -3.584 1.00 86.75 82 TYR A C 1
ATOM 603 O O . TYR A 1 82 ? -1.272 -6.487 -3.049 1.00 86.75 82 TYR A O 1
ATOM 611 N N . LEU A 1 83 ? -1.412 -4.249 -3.055 1.00 85.88 83 LEU A N 1
ATOM 612 C CA . LEU A 1 83 ? -2.104 -4.160 -1.777 1.00 85.88 83 LEU A CA 1
ATOM 613 C C . LEU A 1 83 ? -3.434 -4.909 -1.816 1.00 85.88 83 LEU A C 1
ATOM 615 O O . LEU A 1 83 ? -3.655 -5.752 -0.958 1.00 85.88 83 LEU A O 1
ATOM 619 N N . THR A 1 84 ? -4.285 -4.680 -2.814 1.00 86.62 84 THR A N 1
ATOM 620 C CA . THR A 1 84 ? -5.584 -5.371 -2.933 1.00 86.62 84 THR A CA 1
ATOM 621 C C . THR A 1 84 ? -5.465 -6.884 -3.129 1.00 86.62 84 THR A C 1
ATOM 623 O O . THR A 1 84 ? -6.354 -7.612 -2.693 1.00 86.62 84 THR A O 1
ATOM 626 N N . SER A 1 85 ? -4.371 -7.365 -3.728 1.00 85.19 85 SER A N 1
ATOM 627 C CA . SER A 1 85 ? -4.166 -8.796 -4.001 1.00 85.19 85 SER A CA 1
ATOM 628 C C . SER A 1 85 ? -3.426 -9.546 -2.887 1.00 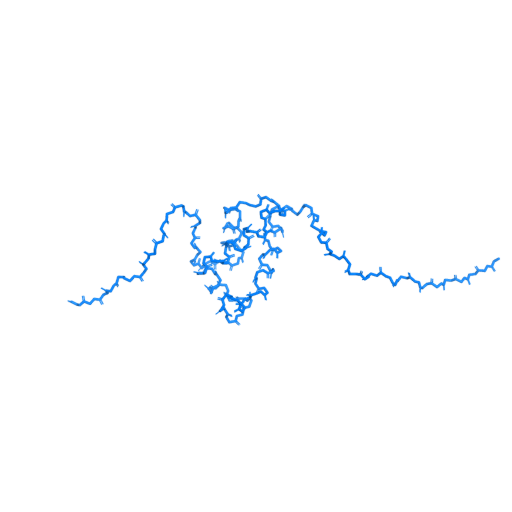85.19 85 SER A C 1
ATOM 630 O O . SER A 1 85 ? -3.610 -10.753 -2.759 1.00 85.19 85 SER A O 1
ATOM 632 N N . HIS A 1 86 ? -2.604 -8.864 -2.078 1.00 84.75 86 HIS A N 1
ATOM 633 C CA . HIS A 1 86 ? -1.740 -9.510 -1.076 1.00 84.75 86 HIS A CA 1
ATOM 634 C C . HIS A 1 86 ? -2.015 -9.089 0.372 1.00 84.75 86 HIS A C 1
ATOM 636 O O . HIS A 1 86 ? -2.046 -9.945 1.252 1.00 84.75 86 HIS A O 1
ATOM 642 N 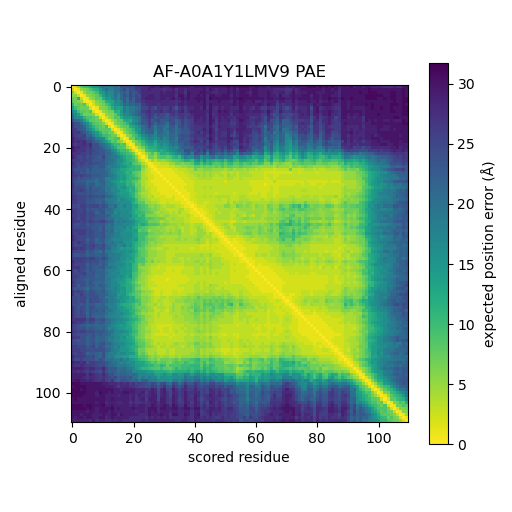N . PHE A 1 87 ? -2.187 -7.792 0.647 1.00 84.44 87 PHE A N 1
ATOM 643 C CA . PHE A 1 87 ? -2.206 -7.273 2.024 1.00 84.44 87 PHE A CA 1
ATOM 644 C C . PHE A 1 87 ? -3.598 -6.813 2.476 1.00 84.44 87 PHE A C 1
ATOM 646 O O . PHE A 1 87 ? -4.098 -7.227 3.516 1.00 84.44 87 PHE A O 1
ATOM 653 N N . CYS A 1 88 ? -4.249 -5.997 1.657 1.00 86.88 88 CYS A N 1
ATOM 654 C CA . CYS A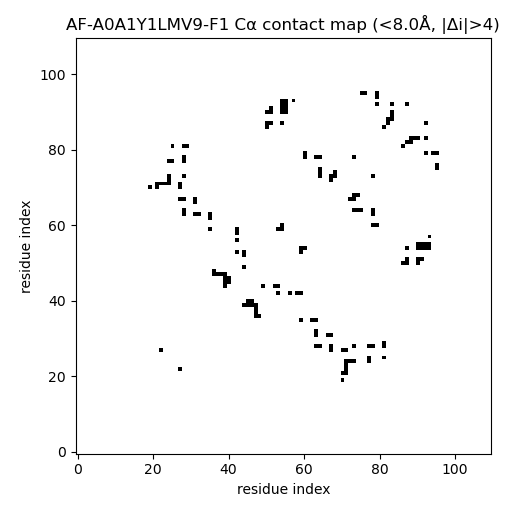 1 88 ? -5.589 -5.444 1.827 1.00 86.88 88 CYS A CA 1
ATOM 655 C C . CYS A 1 88 ? -6.682 -6.337 1.227 1.00 86.88 88 CYS A C 1
ATOM 657 O O . CYS A 1 88 ? -7.699 -5.832 0.748 1.00 86.88 88 CYS A O 1
ATOM 659 N N . VAL A 1 89 ? -6.485 -7.656 1.221 1.00 83.81 89 VAL A N 1
ATOM 660 C CA . VAL A 1 89 ? -7.443 -8.594 0.625 1.00 83.81 89 VAL A CA 1
ATOM 661 C C . VAL A 1 89 ? -8.769 -8.509 1.384 1.00 83.81 89 VAL A C 1
ATOM 663 O O . VAL A 1 89 ? -8.833 -8.772 2.585 1.00 83.81 89 VAL A O 1
ATOM 666 N N . GLY A 1 90 ? -9.828 -8.096 0.686 1.00 77.12 90 GLY A N 1
ATOM 667 C CA . GLY A 1 90 ? -11.154 -7.902 1.281 1.00 77.12 90 GLY A CA 1
ATOM 668 C C . GLY A 1 90 ? -11.273 -6.686 2.209 1.00 77.12 90 GLY A C 1
ATOM 669 O O . GLY A 1 90 ? -12.240 -6.606 2.962 1.00 77.12 90 GLY A O 1
ATOM 670 N N . GLN A 1 91 ? -10.316 -5.752 2.176 1.00 78.50 91 GLN A N 1
ATOM 671 C CA . GLN A 1 91 ? -10.366 -4.498 2.933 1.00 78.50 91 GLN A CA 1
ATOM 672 C C . GLN A 1 91 ? -10.704 -3.306 2.027 1.00 78.50 91 GLN A C 1
ATOM 674 O O . GLN A 1 91 ? -10.341 -3.311 0.847 1.00 78.50 91 GLN A O 1
ATOM 679 N N . PRO A 1 92 ? -11.368 -2.262 2.559 1.00 68.31 92 PRO A N 1
ATOM 680 C CA . PRO A 1 92 ? -11.607 -1.033 1.817 1.00 68.31 92 PRO A CA 1
ATOM 681 C C . PRO A 1 92 ? -10.278 -0.290 1.644 1.00 68.31 92 PRO A C 1
ATOM 683 O O . PRO A 1 92 ? -9.823 0.405 2.548 1.00 68.31 92 PRO A O 1
ATOM 686 N N . LEU A 1 93 ? -9.637 -0.471 0.489 1.00 74.62 93 LEU A N 1
ATOM 687 C CA . LEU A 1 93 ? -8.489 0.328 0.076 1.00 74.62 93 LEU A CA 1
ATOM 688 C C . LEU A 1 93 ? -8.999 1.439 -0.852 1.00 74.62 93 LEU A C 1
ATOM 690 O O . LEU A 1 93 ? -9.561 1.118 -1.905 1.00 74.62 93 LEU A O 1
ATOM 694 N N . PRO A 1 94 ? -8.833 2.727 -0.509 1.00 65.88 94 PRO A N 1
ATOM 695 C CA . PRO A 1 94 ? -9.175 3.801 -1.428 1.00 65.88 94 PRO A CA 1
ATOM 696 C C . PRO A 1 94 ? -8.295 3.676 -2.676 1.00 65.88 94 PRO A C 1
ATOM 698 O O . PRO A 1 94 ? -7.064 3.668 -2.584 1.00 65.88 94 PRO A O 1
ATOM 701 N N . LYS A 1 95 ? -8.921 3.529 -3.851 1.00 57.66 95 LYS A N 1
ATOM 702 C CA . LYS A 1 95 ? -8.192 3.592 -5.121 1.00 57.66 95 LYS A CA 1
ATOM 703 C C . LYS A 1 95 ? -7.562 4.984 -5.232 1.00 57.66 95 LYS A C 1
ATOM 705 O O . LYS A 1 95 ? -8.207 5.948 -4.817 1.00 57.66 95 LYS A O 1
ATOM 710 N N . PRO A 1 96 ? -6.332 5.116 -5.767 1.00 56.28 96 PRO A N 1
ATOM 711 C CA . PRO A 1 96 ? -5.774 6.408 -6.147 1.00 56.28 96 PRO A CA 1
ATOM 712 C C . PRO A 1 96 ? -6.566 6.969 -7.338 1.00 56.28 96 PRO A C 1
ATOM 714 O O . PRO A 1 96 ? -6.098 6.999 -8.469 1.00 56.28 96 PRO A O 1
ATOM 717 N N . ASP A 1 97 ? -7.810 7.355 -7.093 1.00 43.81 97 ASP A N 1
ATOM 718 C CA . ASP A 1 97 ? -8.602 8.180 -7.983 1.00 43.81 97 ASP A CA 1
ATOM 719 C C . ASP A 1 97 ? -8.230 9.633 -7.688 1.00 43.81 97 ASP A C 1
ATOM 721 O O . ASP A 1 97 ? -8.135 10.045 -6.531 1.00 43.81 97 ASP A O 1
ATOM 725 N N . ASN A 1 98 ? -8.020 10.438 -8.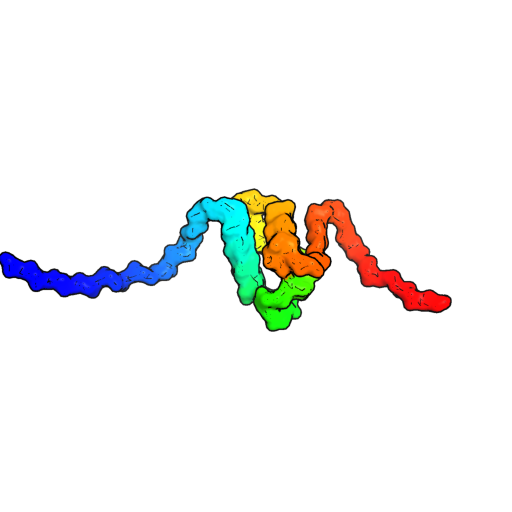729 1.00 49.16 98 ASN A N 1
ATOM 726 C CA . ASN A 1 98 ? -7.807 11.886 -8.613 1.00 49.16 98 ASN A CA 1
ATOM 727 C C . ASN A 1 98 ? -9.093 12.618 -8.165 1.00 49.16 98 ASN A C 1
ATOM 729 O O . ASN A 1 98 ? -9.418 13.694 -8.660 1.00 49.16 98 ASN A O 1
ATOM 733 N N . THR A 1 99 ? -9.892 12.035 -7.274 1.00 49.00 99 THR A N 1
ATOM 734 C CA . THR A 1 99 ? -11.159 12.593 -6.817 1.00 49.00 99 THR A CA 1
ATOM 735 C C . THR A 1 99 ? -11.446 12.186 -5.375 1.00 49.00 99 THR A C 1
ATOM 737 O O . THR A 1 99 ? -11.562 11.009 -5.054 1.00 49.00 99 THR A O 1
ATOM 740 N N . ALA A 1 100 ? -11.649 13.238 -4.575 1.00 43.03 100 ALA A N 1
ATOM 741 C CA . ALA A 1 100 ? -12.315 13.312 -3.275 1.00 43.03 100 ALA A CA 1
ATOM 742 C C . ALA A 1 100 ? -11.448 13.202 -2.004 1.00 43.03 100 ALA A C 1
ATOM 744 O O . ALA A 1 100 ? -11.239 12.143 -1.420 1.00 43.03 100 ALA A O 1
ATOM 745 N N . ALA A 1 101 ? -11.082 14.382 -1.493 1.00 46.84 101 ALA A N 1
ATOM 746 C CA . ALA A 1 101 ? -11.210 14.674 -0.066 1.00 46.84 101 ALA A CA 1
ATOM 747 C C . ALA A 1 101 ? -12.713 14.781 0.324 1.00 46.84 101 ALA A C 1
ATOM 749 O O . ALA A 1 101 ? -13.569 14.863 -0.558 1.00 46.84 101 ALA A O 1
ATOM 750 N N . PRO A 1 102 ? -13.026 14.855 1.627 1.00 56.34 102 PRO A N 1
ATOM 751 C CA . PRO A 1 102 ? -13.588 13.805 2.470 1.00 56.34 102 PRO A CA 1
ATOM 752 C C . PRO A 1 102 ? -15.129 13.826 2.541 1.00 56.34 102 PRO A C 1
ATOM 754 O O . PRO A 1 102 ? -15.771 14.751 2.053 1.00 56.34 102 PRO A O 1
ATOM 757 N N . SER A 1 103 ? -15.703 12.800 3.184 1.00 45.44 103 SER A N 1
ATOM 758 C CA . SER A 1 103 ? -16.713 12.915 4.260 1.00 45.44 103 SER A CA 1
ATOM 759 C C . SER A 1 103 ? -17.647 11.705 4.269 1.00 45.44 103 SER A C 1
ATOM 761 O O . SER A 1 103 ? -18.661 11.658 3.577 1.00 45.44 103 SER A O 1
ATOM 763 N N . SER A 1 104 ? -17.328 10.733 5.124 1.00 57.88 104 SER A N 1
ATOM 764 C CA . SER A 1 104 ? -18.386 10.009 5.824 1.00 57.88 104 SER A CA 1
ATOM 765 C C . SER A 1 104 ? -18.870 10.914 6.947 1.00 57.88 104 SER A C 1
ATOM 767 O O . SER A 1 104 ? -18.173 11.056 7.938 1.00 57.88 104 SER A O 1
ATOM 769 N N . GLU A 1 105 ? -20.029 11.534 6.764 1.00 44.19 105 GLU A N 1
ATOM 770 C CA . GLU A 1 105 ? -20.995 11.788 7.837 1.00 44.19 105 GLU A CA 1
ATOM 771 C C . GLU A 1 105 ? -22.344 12.083 7.170 1.00 44.19 105 GLU A C 1
ATOM 773 O O . GLU A 1 105 ? -22.802 13.215 7.054 1.00 44.19 105 GLU A O 1
ATOM 778 N N . LEU A 1 106 ? -22.988 11.024 6.668 1.00 41.09 106 LEU A N 1
ATOM 779 C CA . LEU A 1 106 ? -24.436 11.049 6.514 1.00 41.09 106 LEU A CA 1
ATOM 780 C C . LEU A 1 106 ? -25.000 10.868 7.928 1.00 41.09 106 LEU A C 1
ATOM 782 O O . LEU A 1 106 ? -25.226 9.743 8.373 1.00 41.09 106 LEU A O 1
ATOM 786 N N . SER A 1 107 ? -25.143 11.972 8.664 1.00 49.06 107 SER A N 1
ATOM 787 C CA . SER A 1 107 ? -25.908 12.000 9.906 1.00 49.06 107 SER A CA 1
ATOM 788 C C . SER A 1 107 ? -27.338 11.557 9.592 1.00 49.06 107 SER A C 1
ATOM 790 O O . SER A 1 107 ? -28.146 12.309 9.055 1.00 49.06 107 SER A O 1
ATOM 792 N N . GLN A 1 108 ? -27.631 10.296 9.897 1.00 66.19 108 GLN A N 1
ATOM 793 C CA . GLN A 1 108 ? -28.984 9.813 10.125 1.00 66.19 108 GLN A CA 1
ATOM 794 C C . GLN A 1 108 ? -29.534 10.504 11.368 1.00 66.19 108 GLN A C 1
ATOM 796 O O . GLN A 1 108 ? -28.961 10.368 12.448 1.00 66.19 108 GLN A O 1
ATOM 801 N N . THR A 1 109 ? -30.637 11.235 11.236 1.00 41.91 109 THR A N 1
ATOM 802 C CA . THR A 1 109 ? -31.556 11.557 12.344 1.00 41.91 109 THR A CA 1
ATOM 803 C C . THR A 1 109 ? -32.899 12.050 11.765 1.00 41.91 109 THR A C 1
ATOM 805 O O . THR A 1 109 ? -32.931 12.416 10.591 1.00 41.91 109 THR A O 1
ATOM 808 N N . PRO A 1 110 ? -34.010 11.946 12.517 1.00 60.16 110 PRO A N 1
ATOM 809 C CA . PRO A 1 110 ? -35.168 11.094 12.227 1.00 60.16 110 PRO A CA 1
ATOM 810 C C . PRO A 1 110 ? -36.357 11.800 11.560 1.00 60.16 110 PRO A C 1
ATOM 812 O O . PRO A 1 110 ? -36.431 13.047 11.611 1.00 60.16 110 PRO A O 1
#

Foldseek 3Di:
DDDDDDDPPDPPPDPPPDPLPQPALLVQLVVQLQVVLVVVVVLVHPHSLPLQSLQVDLVSLVSSCVRSCVRHVDDSVSNVVSCCVPRCPVHNHDRPDPDDDDDDDPDDDD

pLDDT: mean 71.9, std 15.73, range [41.09, 88.62]

Sequence (110 aa):
MGRLLPLFLGVFSTLHILGVSAQTAPACVETCTNEVRNKFADLKCSDANAAPCFCTNPTFSTAILECSKPQCQATADNVFTYLTSHFCVGQPLPKPDNTAAPSSELSQTP

Secondary structure (DSSP, 8-state):
----------------S-------HHHHHHHHHHHHHHTTTTTT-S-TT-HHHHHT-HHHHHHHHHHHHHHH---HHHHHHHIIIIISTTS-PPP--S------------

InterPro domains:
  IPR008427 Extracellular membrane protein, CFEM domain [PF05730] (22-88)
  IPR008427 Extracellular membrane protein, CFEM domain [PS52012] (1-110)

Radius of gyration: 20.82 Å; Cα contacts (8 Å, |Δi|>4): 91; chains: 1; bounding box: 90×43×28 Å

Mean predicted aligned error: 14.23 Å